Protein AF-A0A4Q7MU33-F1 (afdb_monomer_lite)

Foldseek 3Di:
DDLQLLLLLLLQLQLLLLLQQQQAQPALVVCVVVARQAFDACHPVRGGTQDGDDDPPDDDPVNDDDDDDVVVLVCLLVVLLVVDDALSSSSSSSSSNGHHRNSSSNSNRSVRRSVVTPVRPDPVSLVRHPPNVVSSVVSVVVVVVVVVD

InterPro domains:
  IPR005502 ADP-ribosylation/Crystallin J1 [PF03747] (8-56)
  IPR005502 ADP-ribosylation/Crystallin J1 [PF03747] (62-123)
  IPR036705 ADP-ribosylation/Crystallin J1 superfamily [G3DSA:1.10.4080.10] (2-58)
  IPR036705 ADP-ribosylation/Crystallin J1 superfamily [G3DSA:1.10.4080.10] (59-148)
  IPR036705 ADP-ribosylation/Crystallin J1 superfamily [SSF101478] (4-55)
  IPR036705 ADP-ribosylation/Crystallin J1 superfamily [SSF101478] (66-145)
  IPR050792 ADP-ribosylglycohydrolase-like [PTHR16222] (66-147)

Sequence (149 aa):
MTIEQVKGALFGVAIGDALGVPAEFKPR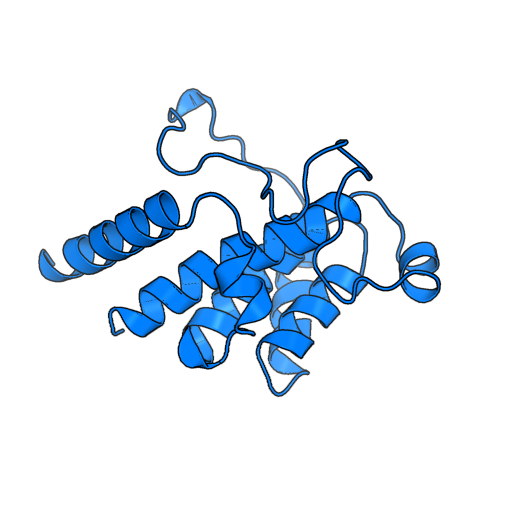SFMELNPVADFEGFKTHNQPPGTFSDDINTCPPEKIISSGYVLHTLFASVWSFMTTDNYKDAVLKAVNLGNDTDTTGAITGGLAGLYYGIGNIPEKWKNEIAGTADIDELSQKLFNMRSKN

Structure (mmCIF, N/CA/C/O backbone):
data_AF-A0A4Q7MU33-F1
#
_entry.id   AF-A0A4Q7MU33-F1
#
loop_
_atom_site.group_PDB
_atom_site.id
_atom_site.type_symbol
_atom_site.label_atom_id
_atom_site.label_alt_id
_atom_site.label_comp_id
_atom_site.label_asym_id
_atom_site.label_entity_id
_atom_site.label_seq_id
_atom_site.pdbx_PDB_ins_code
_atom_site.Cartn_x
_atom_site.Cartn_y
_atom_site.Cartn_z
_atom_site.occupancy
_atom_site.B_iso_or_equiv
_atom_site.auth_seq_id
_atom_site.auth_comp_id
_atom_site.auth_asym_id
_atom_site.auth_atom_id
_atom_site.pdbx_PDB_model_num
ATOM 1 N N . MET A 1 1 ? -17.161 10.186 7.595 1.00 67.50 1 MET A N 1
ATOM 2 C CA . MET A 1 1 ? -15.915 9.447 7.856 1.00 67.50 1 MET A CA 1
ATOM 3 C C . MET A 1 1 ? -16.042 8.679 9.164 1.00 67.50 1 MET A C 1
ATOM 5 O O . MET A 1 1 ? -16.153 9.307 10.214 1.00 67.50 1 MET A O 1
ATOM 9 N N . THR A 1 2 ? -16.136 7.355 9.088 1.00 83.44 2 THR A N 1
ATOM 10 C CA . THR A 1 2 ? -16.165 6.423 10.230 1.00 83.44 2 THR A CA 1
ATOM 11 C C . THR A 1 2 ? -14.743 5.998 10.618 1.00 83.44 2 THR A C 1
ATOM 13 O O . THR A 1 2 ? -13.805 6.242 9.858 1.00 83.44 2 THR A O 1
ATOM 16 N N . ILE A 1 3 ? -14.572 5.343 11.773 1.00 79.06 3 ILE A N 1
ATOM 17 C CA . ILE A 1 3 ? -13.283 4.732 12.151 1.00 79.06 3 ILE A CA 1
ATOM 18 C C . ILE A 1 3 ? -12.824 3.698 11.110 1.00 79.06 3 ILE A C 1
ATOM 20 O O . ILE A 1 3 ? -11.653 3.671 10.758 1.00 79.06 3 ILE A O 1
ATOM 24 N N . GLU A 1 4 ? -13.756 2.948 10.518 1.00 82.31 4 GLU A N 1
ATOM 25 C CA . GLU A 1 4 ? -13.475 1.981 9.447 1.00 82.31 4 GLU A CA 1
ATOM 26 C C . GLU A 1 4 ? -12.931 2.638 8.172 1.00 82.31 4 GLU A C 1
ATOM 28 O O . GLU A 1 4 ? -12.062 2.081 7.507 1.00 82.31 4 GLU A O 1
ATOM 33 N N . GLN A 1 5 ? -13.409 3.841 7.838 1.00 76.50 5 GLN A N 1
ATOM 34 C CA . GLN A 1 5 ? -12.915 4.613 6.692 1.00 76.50 5 GLN A CA 1
ATOM 35 C C . GLN A 1 5 ? -11.512 5.180 6.955 1.00 76.50 5 GLN A C 1
ATOM 37 O O . GLN A 1 5 ? -10.678 5.196 6.054 1.00 76.50 5 GLN A O 1
ATOM 42 N N . VAL A 1 6 ? -11.234 5.602 8.193 1.00 75.88 6 VAL A N 1
ATOM 43 C CA . VAL A 1 6 ? -9.896 6.053 8.614 1.00 75.88 6 VAL A CA 1
ATOM 44 C C . VAL A 1 6 ? -8.900 4.894 8.605 1.00 75.88 6 VAL A C 1
ATOM 46 O O . VAL A 1 6 ? -7.830 5.022 8.014 1.00 75.88 6 VAL A O 1
ATOM 49 N N . LYS A 1 7 ? -9.271 3.754 9.201 1.00 79.50 7 LYS A N 1
ATOM 50 C CA . LYS A 1 7 ? -8.455 2.538 9.176 1.00 79.50 7 LYS A CA 1
ATOM 51 C C . LYS A 1 7 ? -8.207 2.077 7.746 1.00 79.50 7 LYS A C 1
ATOM 53 O O . LYS A 1 7 ? -7.068 1.814 7.387 1.00 79.50 7 LYS A O 1
ATOM 58 N N . GLY A 1 8 ? -9.250 2.049 6.916 1.00 77.62 8 GLY A N 1
ATOM 59 C CA . GLY A 1 8 ? -9.137 1.714 5.501 1.00 77.62 8 GLY A CA 1
ATOM 60 C C . GLY A 1 8 ? -8.106 2.581 4.781 1.00 77.62 8 GLY A C 1
ATOM 61 O O . GLY A 1 8 ? -7.254 2.044 4.085 1.00 77.62 8 GLY A O 1
ATOM 62 N N . ALA A 1 9 ? -8.120 3.898 4.999 1.00 77.81 9 ALA A N 1
ATOM 63 C CA . ALA A 1 9 ? -7.142 4.800 4.397 1.00 77.81 9 ALA A CA 1
ATOM 64 C C . ALA A 1 9 ? -5.703 4.518 4.867 1.00 77.81 9 ALA A C 1
ATOM 66 O O . ALA A 1 9 ? -4.805 4.401 4.039 1.00 77.81 9 ALA A O 1
ATOM 67 N N . LEU A 1 10 ? -5.467 4.373 6.174 1.00 78.62 10 LEU A N 1
ATOM 68 C CA . LEU A 1 10 ? -4.108 4.195 6.708 1.00 78.62 10 LEU A CA 1
ATOM 69 C C . LEU A 1 10 ? -3.522 2.811 6.398 1.00 78.62 10 LEU A C 1
ATOM 71 O O . LEU A 1 10 ? -2.384 2.727 5.940 1.00 78.62 10 LEU A O 1
ATOM 75 N N . PHE A 1 11 ? -4.309 1.741 6.553 1.00 80.12 11 PHE A N 1
ATOM 76 C CA . PHE A 1 11 ? -3.923 0.405 6.076 1.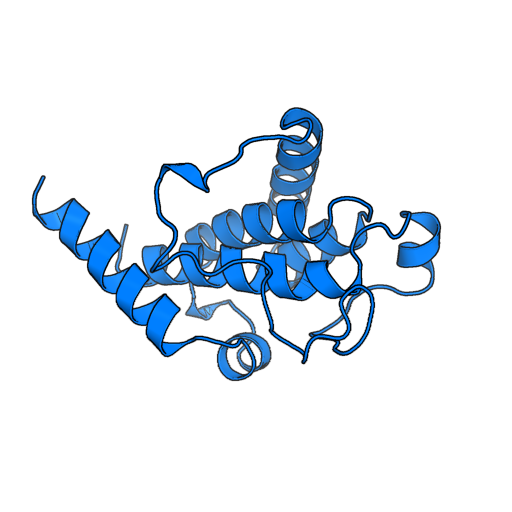00 80.12 11 PHE A CA 1
ATOM 77 C C . PHE A 1 11 ? -3.712 0.407 4.564 1.00 80.12 11 PHE A C 1
ATOM 79 O O . PHE A 1 11 ? -2.790 -0.225 4.062 1.00 80.12 11 PHE A O 1
ATOM 86 N N . GLY A 1 12 ? -4.547 1.156 3.847 1.00 77.56 12 GLY A N 1
ATOM 87 C CA . GLY A 1 12 ? -4.429 1.398 2.424 1.00 77.56 12 GLY A CA 1
ATOM 88 C C . GLY A 1 12 ? -3.041 1.877 2.011 1.00 77.56 12 GLY A C 1
ATOM 89 O O . GLY A 1 12 ? -2.412 1.255 1.157 1.00 77.56 12 GLY A O 1
ATOM 90 N N . VAL A 1 13 ? -2.577 2.955 2.643 1.00 80.19 13 VAL A N 1
ATOM 91 C CA . VAL A 1 13 ? -1.253 3.547 2.406 1.00 80.19 13 VAL A CA 1
ATOM 92 C C . VAL A 1 13 ? -0.141 2.552 2.722 1.00 80.19 13 VAL A C 1
ATOM 94 O O . VAL A 1 13 ? 0.684 2.279 1.856 1.00 80.19 13 VAL A O 1
ATOM 97 N N . ALA A 1 14 ? -0.156 1.955 3.915 1.00 81.25 14 ALA A N 1
ATOM 98 C CA . ALA A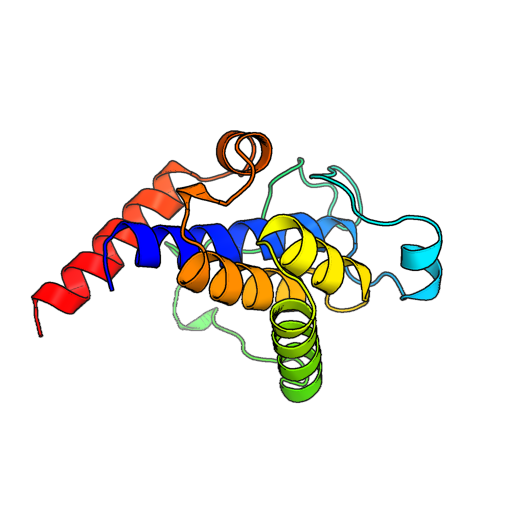 1 14 ? 0.907 1.048 4.351 1.00 81.25 14 ALA A CA 1
ATOM 99 C C . ALA A 1 14 ? 1.030 -0.203 3.461 1.00 81.25 14 ALA A C 1
ATOM 101 O O . ALA A 1 14 ? 2.131 -0.598 3.091 1.00 81.25 14 ALA A O 1
ATOM 102 N N . ILE A 1 15 ? -0.095 -0.815 3.073 1.00 83.94 15 ILE A N 1
ATOM 103 C CA . ILE A 1 15 ? -0.103 -1.999 2.199 1.00 83.94 15 ILE A CA 1
ATOM 104 C C . ILE A 1 15 ? 0.398 -1.650 0.799 1.00 83.94 15 ILE A C 1
ATOM 106 O O . ILE A 1 15 ? 1.154 -2.419 0.207 1.00 83.94 15 ILE A O 1
ATOM 110 N N . GLY A 1 16 ? -0.036 -0.508 0.264 1.00 77.06 16 GLY A N 1
ATOM 111 C CA . GLY A 1 16 ? 0.386 -0.051 -1.050 1.00 77.06 16 GLY A CA 1
ATOM 112 C C . GLY A 1 16 ? 1.891 0.201 -1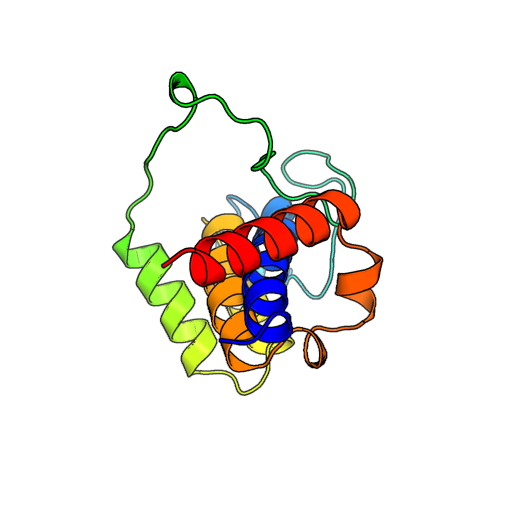.132 1.00 77.06 16 GLY A C 1
ATOM 113 O O . GLY A 1 16 ? 2.524 -0.251 -2.083 1.00 77.06 16 GLY A O 1
ATOM 114 N N . ASP A 1 17 ? 2.453 0.845 -0.110 1.00 82.69 17 ASP A N 1
ATOM 115 C CA . ASP A 1 17 ? 3.897 1.043 0.031 1.00 82.69 17 ASP A CA 1
ATOM 116 C C . ASP A 1 17 ? 4.640 -0.302 0.133 1.00 82.69 17 ASP A C 1
ATOM 118 O O . ASP A 1 17 ? 5.496 -0.608 -0.698 1.00 82.69 17 ASP A O 1
ATOM 122 N N . ALA A 1 18 ? 4.228 -1.172 1.063 1.00 83.12 18 ALA A N 1
ATOM 123 C CA . ALA A 1 18 ? 4.874 -2.465 1.300 1.00 83.12 18 ALA A CA 1
ATOM 124 C C . ALA A 1 18 ? 4.841 -3.413 0.085 1.00 83.12 18 ALA A C 1
ATOM 126 O O . ALA A 1 18 ? 5.773 -4.190 -0.119 1.00 83.12 18 ALA A O 1
ATOM 127 N N . LEU A 1 19 ? 3.783 -3.375 -0.737 1.00 85.56 19 LEU A N 1
ATOM 128 C CA . LEU A 1 19 ? 3.733 -4.111 -2.011 1.00 85.56 19 LEU A CA 1
ATOM 129 C C . LEU A 1 19 ? 4.690 -3.522 -3.058 1.00 85.56 19 LEU A C 1
ATOM 131 O O . LEU A 1 19 ? 5.175 -4.252 -3.923 1.00 85.56 19 LEU A O 1
ATOM 135 N N . GLY A 1 20 ? 4.940 -2.214 -3.001 1.00 80.31 20 GLY A N 1
ATOM 136 C CA . GLY A 1 20 ? 5.809 -1.498 -3.926 1.00 80.31 20 GLY A CA 1
ATOM 137 C C . GLY A 1 20 ? 7.297 -1.590 -3.588 1.00 80.31 20 GLY A C 1
ATOM 138 O O . GLY A 1 20 ? 8.105 -1.645 -4.514 1.00 80.31 20 GLY A O 1
ATOM 139 N N . VAL A 1 21 ? 7.663 -1.693 -2.309 1.00 83.69 21 VAL A N 1
ATOM 140 C CA . VAL A 1 21 ? 9.054 -1.786 -1.817 1.00 83.69 21 VAL A CA 1
ATOM 141 C C . VAL A 1 21 ? 9.909 -2.840 -2.560 1.00 83.69 21 VAL A C 1
ATOM 143 O O . VAL A 1 21 ? 11.016 -2.530 -3.009 1.00 83.69 21 VAL A O 1
ATOM 146 N N . PRO A 1 22 ? 9.446 -4.087 -2.785 1.00 82.12 22 PRO A N 1
ATOM 147 C CA . PRO A 1 22 ? 10.226 -5.104 -3.500 1.00 82.12 22 PRO A CA 1
ATOM 148 C C . PRO A 1 22 ? 10.384 -4.839 -5.007 1.00 82.12 22 PRO A C 1
ATOM 150 O O . PRO A 1 22 ? 11.258 -5.440 -5.642 1.00 82.12 22 PRO A O 1
ATOM 153 N N . ALA A 1 23 ? 9.527 -3.987 -5.578 1.00 82.06 23 ALA A N 1
ATOM 154 C CA . ALA A 1 23 ? 9.465 -3.636 -6.999 1.00 82.06 23 ALA A CA 1
ATOM 155 C C . ALA A 1 23 ? 10.074 -2.255 -7.310 1.00 82.06 23 ALA A C 1
ATOM 157 O O . ALA A 1 23 ? 10.148 -1.861 -8.477 1.00 82.06 23 ALA A O 1
ATOM 158 N N . GLU A 1 24 ? 10.549 -1.546 -6.288 1.00 79.19 24 GLU A N 1
ATOM 159 C CA . GLU A 1 24 ? 11.070 -0.192 -6.425 1.00 79.19 24 GLU A CA 1
ATOM 160 C C . GLU A 1 24 ? 12.269 -0.142 -7.387 1.00 79.19 24 GLU A C 1
ATOM 162 O O . GLU A 1 24 ? 13.099 -1.063 -7.462 1.00 79.19 24 GLU A O 1
ATOM 167 N N . PHE A 1 25 ? 12.326 0.933 -8.176 1.00 83.88 25 PHE A N 1
ATOM 168 C CA . PHE A 1 25 ? 13.315 1.176 -9.233 1.00 83.88 25 PHE A CA 1
ATOM 169 C C . PHE A 1 25 ? 13.309 0.159 -10.387 1.00 83.88 25 PHE A C 1
ATOM 171 O O . PHE A 1 25 ? 14.202 0.191 -11.244 1.00 83.88 25 PHE A O 1
ATOM 178 N N . LYS A 1 26 ? 12.319 -0.741 -10.464 1.00 81.19 26 LYS A N 1
ATOM 179 C CA . LYS A 1 26 ? 12.161 -1.648 -11.609 1.00 81.19 26 LYS A CA 1
ATOM 180 C C . LYS A 1 26 ? 11.364 -0.976 -12.733 1.00 81.19 26 LYS A C 1
ATOM 182 O O . LYS A 1 26 ? 10.304 -0.403 -12.480 1.00 81.19 26 LYS A O 1
ATOM 187 N N . PRO A 1 27 ? 11.829 -1.051 -13.993 1.00 78.56 27 PRO A N 1
ATOM 188 C CA . PRO A 1 27 ? 11.102 -0.476 -15.117 1.00 78.56 27 PRO A CA 1
ATOM 189 C C . PRO A 1 27 ? 9.839 -1.287 -15.430 1.00 78.56 27 PRO A C 1
ATOM 191 O O . PRO A 1 27 ? 9.778 -2.490 -15.179 1.00 78.56 27 PRO A O 1
ATOM 194 N N . ARG A 1 28 ? 8.856 -0.657 -16.081 1.00 79.25 28 ARG A N 1
ATOM 195 C CA . ARG A 1 28 ? 7.604 -1.314 -16.498 1.00 79.25 28 ARG A CA 1
ATOM 196 C C . ARG A 1 28 ? 7.821 -2.613 -17.280 1.00 79.25 28 ARG A C 1
ATOM 198 O O . ARG A 1 28 ? 7.142 -3.593 -17.014 1.00 79.25 28 ARG A O 1
ATOM 205 N N . SER A 1 29 ? 8.792 -2.643 -18.193 1.00 82.50 29 SER A N 1
ATOM 206 C CA . SER A 1 29 ? 9.111 -3.843 -18.981 1.00 82.50 29 SER A CA 1
ATOM 207 C C . SER A 1 29 ? 9.543 -5.035 -18.120 1.00 82.50 29 SER A C 1
ATOM 209 O O . SER A 1 29 ? 9.319 -6.182 -18.493 1.00 82.50 29 SER A O 1
ATOM 211 N N . PHE A 1 30 ? 10.145 -4.781 -16.955 1.00 84.12 30 PHE A N 1
ATOM 212 C CA . PHE A 1 30 ? 10.447 -5.824 -15.981 1.00 84.12 30 PHE A CA 1
ATOM 213 C C . PHE A 1 30 ? 9.175 -6.300 -15.266 1.00 84.12 30 PHE A C 1
ATOM 215 O O . PHE A 1 30 ? 8.997 -7.507 -15.097 1.00 84.12 30 PHE A O 1
ATOM 222 N N . MET A 1 31 ? 8.292 -5.367 -14.891 1.00 86.38 31 MET A N 1
ATOM 223 C CA . MET A 1 31 ? 7.029 -5.660 -14.197 1.00 86.38 31 MET A CA 1
ATOM 224 C C . MET A 1 31 ? 6.042 -6.439 -15.069 1.00 86.38 31 MET A C 1
ATOM 226 O O . MET A 1 31 ? 5.369 -7.333 -14.573 1.00 86.38 31 MET A O 1
ATOM 230 N N . GLU A 1 32 ? 6.001 -6.176 -16.376 1.00 81.19 32 GLU A N 1
ATOM 231 C CA . GLU A 1 32 ? 5.183 -6.943 -17.329 1.00 81.19 32 GLU A CA 1
ATOM 232 C C . GLU A 1 32 ? 5.552 -8.437 -17.357 1.00 81.19 32 GLU A C 1
ATOM 234 O O . GLU A 1 32 ? 4.691 -9.283 -17.589 1.00 81.19 32 GLU A O 1
ATOM 239 N N . LEU A 1 33 ? 6.821 -8.766 -17.091 1.00 87.44 33 LEU A N 1
ATOM 240 C CA . LEU A 1 33 ? 7.318 -10.143 -17.018 1.00 87.44 33 LEU A CA 1
ATOM 241 C C . LEU A 1 33 ? 7.243 -10.734 -15.601 1.00 87.44 33 LEU A C 1
ATOM 243 O O . LEU A 1 33 ? 7.198 -11.953 -15.454 1.00 87.44 33 LEU A O 1
ATOM 247 N N . ASN A 1 34 ? 7.258 -9.885 -14.570 1.00 86.75 34 ASN A N 1
ATOM 248 C CA . ASN A 1 34 ? 7.329 -10.273 -13.160 1.00 86.75 34 ASN A CA 1
ATOM 249 C C . ASN A 1 34 ? 6.336 -9.445 -12.328 1.00 86.75 34 ASN A C 1
ATOM 251 O O . ASN A 1 34 ? 6.762 -8.613 -11.521 1.00 86.75 34 ASN A O 1
ATOM 255 N N . PRO A 1 35 ? 5.023 -9.616 -12.547 1.00 88.69 35 PRO A N 1
ATOM 256 C CA . PRO A 1 35 ? 4.034 -8.790 -11.879 1.00 88.69 35 PRO A CA 1
ATOM 257 C C . PRO A 1 35 ? 3.993 -9.089 -10.379 1.00 88.69 35 PRO A C 1
ATOM 259 O O . PRO A 1 35 ? 4.014 -10.252 -9.970 1.00 88.69 35 PRO A O 1
ATOM 262 N N . VAL A 1 36 ? 3.862 -8.042 -9.561 1.00 88.25 36 VAL A N 1
ATOM 263 C C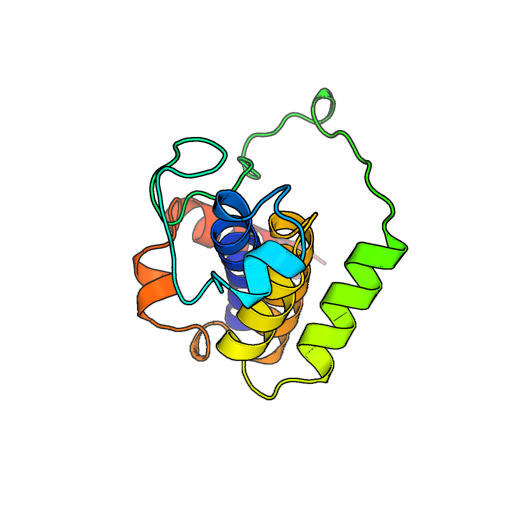A . VAL A 1 36 ? 3.534 -8.194 -8.140 1.00 88.25 36 VAL A CA 1
ATOM 264 C C . VAL A 1 36 ? 2.115 -8.738 -8.048 1.00 88.25 36 VAL A C 1
ATOM 266 O O . VAL A 1 36 ? 1.177 -8.143 -8.586 1.00 88.25 36 VAL A O 1
ATOM 269 N N . ALA A 1 37 ? 1.968 -9.873 -7.372 1.00 89.81 37 ALA A N 1
ATOM 270 C CA . ALA A 1 37 ? 0.680 -10.519 -7.121 1.00 89.81 37 ALA A CA 1
ATOM 271 C C . ALA A 1 37 ? 0.327 -10.579 -5.625 1.00 89.81 37 ALA A C 1
ATOM 273 O O . ALA A 1 37 ? -0.849 -10.721 -5.276 1.00 89.81 37 ALA A O 1
ATOM 274 N N . ASP A 1 38 ? 1.337 -10.492 -4.756 1.00 90.50 38 ASP A N 1
ATOM 275 C CA . ASP A 1 38 ? 1.228 -10.613 -3.304 1.00 90.50 38 ASP A CA 1
ATOM 276 C C . ASP A 1 38 ? 2.433 -9.952 -2.612 1.00 90.50 38 ASP A C 1
ATOM 278 O O . ASP A 1 38 ? 3.323 -9.440 -3.293 1.00 90.50 38 ASP A O 1
ATOM 282 N N . PHE A 1 39 ? 2.486 -9.979 -1.277 1.00 87.62 39 PHE A N 1
ATOM 283 C CA . PHE A 1 39 ? 3.679 -9.548 -0.551 1.00 87.62 39 PHE A CA 1
ATOM 284 C C . PHE A 1 39 ? 4.884 -10.428 -0.880 1.00 87.62 39 PHE A C 1
ATOM 286 O O . PHE A 1 39 ? 4.845 -11.657 -0.797 1.00 87.62 39 PHE A O 1
ATOM 293 N N . GLU A 1 40 ? 5.992 -9.770 -1.196 1.00 85.38 40 GLU A N 1
ATOM 294 C CA . GLU A 1 40 ? 7.258 -10.406 -1.522 1.00 85.38 40 GLU A CA 1
ATOM 295 C C . GLU A 1 40 ? 8.354 -9.816 -0.638 1.00 85.38 40 GLU A C 1
ATOM 297 O O . GLU A 1 40 ? 8.372 -8.622 -0.363 1.00 85.38 40 GLU A O 1
ATOM 302 N N . GLY A 1 41 ? 9.271 -10.659 -0.174 1.00 84.44 41 GLY A N 1
ATOM 303 C CA . GLY A 1 41 ? 10.387 -10.241 0.669 1.00 84.44 41 GLY A CA 1
ATOM 304 C C . GLY A 1 41 ? 11.726 -10.367 -0.042 1.00 84.44 41 GLY A C 1
ATOM 305 O O . GLY A 1 41 ? 11.857 -11.043 -1.063 1.00 84.44 41 GLY A O 1
ATOM 306 N N . PHE A 1 42 ? 12.737 -9.756 0.561 1.00 82.88 42 PHE A N 1
ATOM 307 C CA . PHE A 1 42 ? 14.157 -9.927 0.277 1.00 82.88 42 PHE A CA 1
ATOM 308 C C . PHE A 1 42 ? 14.587 -9.544 -1.155 1.00 82.88 42 PHE A C 1
ATOM 310 O O . PHE A 1 42 ? 15.488 -10.156 -1.726 1.00 82.88 42 PHE A O 1
ATOM 317 N N . LYS A 1 43 ? 13.946 -8.516 -1.739 1.00 81.31 43 LYS A N 1
ATOM 318 C CA . LYS A 1 43 ? 14.296 -7.935 -3.053 1.00 81.31 43 LYS A CA 1
ATOM 319 C C . LYS A 1 43 ? 15.100 -6.635 -2.910 1.00 81.31 43 LYS A C 1
ATOM 321 O O . LYS A 1 43 ? 16.193 -6.674 -2.357 1.00 81.31 43 LYS A O 1
ATOM 326 N N . THR A 1 44 ? 14.589 -5.500 -3.397 1.00 74.75 44 THR A N 1
ATOM 327 C CA . THR A 1 44 ? 15.321 -4.225 -3.538 1.00 74.75 44 THR A CA 1
ATOM 328 C C . THR A 1 44 ? 16.079 -3.795 -2.277 1.00 74.75 44 THR A C 1
ATOM 330 O O . THR A 1 44 ? 17.251 -3.445 -2.381 1.00 74.75 44 THR A O 1
ATOM 333 N N . HIS A 1 45 ? 15.468 -3.924 -1.094 1.00 76.69 45 HIS A N 1
ATOM 334 C CA . HIS A 1 45 ? 16.067 -3.504 0.187 1.00 76.69 45 HIS A CA 1
ATOM 335 C C . HIS A 1 45 ? 16.377 -4.652 1.152 1.00 76.69 45 HIS A C 1
ATOM 337 O O . HIS A 1 45 ? 16.671 -4.419 2.322 1.00 76.69 45 HIS A O 1
ATOM 343 N N . ASN A 1 46 ? 16.294 -5.902 0.684 1.00 80.81 46 ASN A N 1
ATOM 344 C CA . ASN A 1 46 ? 16.479 -7.106 1.500 1.00 80.81 46 ASN A CA 1
ATOM 345 C C . ASN A 1 46 ? 15.610 -7.161 2.788 1.00 80.81 46 ASN A C 1
ATOM 347 O O . ASN A 1 46 ? 16.039 -7.699 3.808 1.00 80.81 46 ASN A O 1
ATOM 351 N N . GLN A 1 47 ? 14.397 -6.600 2.744 1.00 81.56 47 GLN A N 1
ATOM 352 C CA . GLN A 1 47 ? 13.460 -6.563 3.876 1.00 81.56 47 GLN A CA 1
ATOM 353 C C . GLN A 1 47 ? 12.482 -7.750 3.868 1.00 81.56 47 GLN A C 1
ATOM 355 O O . GLN A 1 47 ? 12.194 -8.279 2.792 1.00 81.56 47 GLN A O 1
ATOM 360 N N . PRO A 1 48 ? 11.943 -8.179 5.023 1.00 81.50 48 PRO A N 1
ATOM 361 C CA . PRO A 1 48 ? 10.873 -9.175 5.074 1.00 81.50 48 PRO A CA 1
ATOM 362 C C . PRO A 1 48 ? 9.615 -8.760 4.274 1.00 81.50 48 PRO A C 1
ATOM 364 O O . PRO A 1 48 ? 9.398 -7.571 4.039 1.00 81.50 48 PRO A O 1
ATOM 367 N N . PRO A 1 49 ? 8.758 -9.715 3.861 1.00 85.25 49 PRO A N 1
ATOM 368 C CA . PRO A 1 49 ? 7.462 -9.396 3.257 1.00 85.25 49 PRO A CA 1
ATOM 369 C C . PRO A 1 49 ? 6.597 -8.541 4.198 1.00 85.25 49 PRO A C 1
ATOM 371 O O . PRO A 1 49 ? 6.569 -8.794 5.401 1.00 85.25 49 PRO A O 1
ATOM 374 N N . GLY A 1 50 ? 5.876 -7.558 3.650 1.00 79.00 50 GLY A N 1
ATOM 375 C CA . GLY A 1 50 ? 4.970 -6.699 4.426 1.00 79.00 50 GLY A CA 1
ATOM 376 C C . GLY A 1 50 ? 5.650 -5.540 5.169 1.00 79.00 50 GLY A C 1
ATOM 377 O O . GLY A 1 50 ? 4.987 -4.848 5.941 1.00 79.00 50 GLY A O 1
ATOM 378 N N . THR A 1 51 ? 6.950 -5.310 4.955 1.00 81.00 51 THR A N 1
ATOM 379 C CA . THR A 1 51 ? 7.656 -4.115 5.442 1.00 81.00 51 THR A CA 1
ATOM 380 C C . THR A 1 51 ? 7.403 -2.932 4.504 1.00 81.00 51 THR A C 1
ATOM 382 O O . THR A 1 51 ? 7.737 -3.009 3.324 1.00 81.00 51 THR A O 1
ATOM 385 N N . PHE A 1 52 ? 6.829 -1.850 5.033 1.00 76.06 52 PHE A N 1
ATOM 386 C CA . PHE A 1 52 ? 6.743 -0.546 4.366 1.00 76.06 52 PHE A CA 1
ATOM 387 C C . PHE A 1 52 ? 7.957 0.325 4.735 1.00 76.06 52 PHE A C 1
ATOM 389 O O . PHE A 1 52 ? 8.664 0.035 5.702 1.00 76.06 52 PHE A O 1
ATOM 396 N N . SER A 1 53 ? 8.228 1.342 3.927 1.00 64.31 53 SER A N 1
ATOM 397 C CA . SER A 1 53 ? 9.486 2.088 3.851 1.00 64.31 53 SER A CA 1
ATOM 398 C C . SER A 1 53 ? 9.854 2.888 5.112 1.00 64.31 53 SER A C 1
ATOM 400 O O . SER A 1 53 ? 11.028 2.894 5.482 1.00 64.31 53 SER A O 1
ATOM 402 N N . ASP A 1 54 ? 8.883 3.504 5.804 1.00 68.50 54 ASP A N 1
ATOM 403 C CA . ASP A 1 54 ? 9.147 4.516 6.843 1.00 68.50 54 ASP A CA 1
ATOM 404 C C . ASP A 1 54 ? 8.274 4.414 8.114 1.00 68.50 54 ASP A C 1
ATOM 406 O O . ASP A 1 54 ? 7.060 4.228 8.056 1.00 68.50 54 ASP A O 1
ATOM 410 N N . ASP A 1 55 ? 8.873 4.676 9.286 1.00 62.56 55 ASP A N 1
ATOM 411 C CA . ASP A 1 55 ? 8.175 4.780 10.580 1.00 62.56 55 ASP A CA 1
ATOM 412 C C . ASP A 1 55 ? 7.460 6.137 10.753 1.00 62.56 55 ASP A C 1
ATOM 414 O O . ASP A 1 55 ? 8.038 7.152 11.156 1.00 62.56 55 ASP A O 1
ATOM 418 N N . ILE A 1 56 ? 6.149 6.149 10.510 1.00 59.84 56 ILE A N 1
ATOM 419 C CA . ILE A 1 56 ? 5.314 7.367 10.531 1.00 59.84 56 ILE A CA 1
ATOM 420 C C . ILE A 1 56 ? 5.085 7.892 11.967 1.00 59.84 56 ILE A C 1
ATOM 422 O O . ILE A 1 56 ? 4.835 9.079 12.179 1.00 59.84 56 ILE A O 1
ATOM 426 N N . ASN A 1 57 ? 5.180 7.025 12.981 1.00 51.62 57 ASN A N 1
ATOM 427 C CA . ASN A 1 57 ? 4.811 7.352 14.364 1.00 51.62 57 ASN A CA 1
ATOM 428 C C . ASN A 1 57 ? 5.849 8.174 15.144 1.00 51.62 57 ASN A C 1
ATOM 430 O O . ASN A 1 57 ? 5.493 8.809 16.139 1.00 51.62 57 ASN A O 1
ATOM 434 N N . THR A 1 58 ? 7.120 8.153 14.742 1.00 58.38 58 THR A N 1
ATOM 435 C CA . THR A 1 58 ? 8.231 8.691 15.554 1.00 58.38 58 THR A CA 1
ATOM 436 C C . THR A 1 58 ? 9.190 9.588 14.768 1.00 58.38 58 THR A C 1
ATOM 438 O O . THR A 1 58 ? 10.249 9.956 15.279 1.00 58.38 58 THR A O 1
ATOM 441 N N . CYS A 1 59 ? 8.822 9.989 13.546 1.00 52.56 59 CYS A N 1
ATOM 442 C CA . CYS A 1 59 ? 9.686 10.794 12.690 1.00 52.56 59 CYS A CA 1
ATOM 443 C C . CYS A 1 59 ? 9.742 12.270 13.155 1.00 52.56 59 CYS A C 1
ATOM 445 O O . CYS A 1 59 ? 8.707 12.944 13.184 1.00 52.56 59 CYS A O 1
ATOM 447 N N . PRO A 1 60 ? 10.921 12.800 13.542 1.00 59.16 60 PRO A N 1
ATOM 448 C CA . PRO A 1 60 ? 11.061 14.195 13.943 1.00 59.16 60 PRO A CA 1
ATOM 449 C C . PRO A 1 60 ? 10.973 15.139 12.722 1.00 59.16 60 PRO A C 1
ATOM 451 O O . PRO A 1 60 ? 11.397 14.755 11.627 1.00 59.16 60 PRO A O 1
ATOM 454 N N . PRO A 1 61 ? 10.461 16.379 12.874 1.00 60.69 61 PRO A N 1
ATOM 455 C CA . PRO A 1 61 ? 10.162 17.267 11.744 1.00 60.69 61 PRO A CA 1
ATOM 456 C C . PRO A 1 61 ? 11.350 17.560 10.823 1.00 60.69 61 PRO A C 1
ATOM 458 O O . PRO A 1 61 ? 11.162 17.740 9.623 1.00 60.69 61 PRO A O 1
ATOM 461 N N . GLU A 1 62 ? 12.575 17.583 11.351 1.00 66.56 62 GLU A N 1
ATOM 462 C CA . GLU A 1 62 ? 13.786 17.894 10.578 1.00 66.56 62 GLU A CA 1
ATOM 463 C C . GLU A 1 62 ? 14.195 16.759 9.626 1.00 66.56 62 GLU A C 1
ATOM 465 O O . GLU A 1 62 ? 15.036 16.962 8.750 1.00 66.56 62 GLU A O 1
ATOM 470 N N . LYS A 1 63 ? 13.607 15.566 9.791 1.00 54.19 63 LYS A N 1
ATOM 471 C CA . LYS A 1 63 ? 13.790 14.409 8.906 1.00 54.19 63 LYS A CA 1
ATOM 472 C C . LYS A 1 63 ? 12.708 14.288 7.832 1.00 54.19 63 LYS A C 1
ATOM 474 O O . LYS A 1 63 ? 12.829 13.431 6.963 1.00 54.19 63 LYS A O 1
ATOM 479 N N . ILE A 1 64 ? 11.683 15.144 7.852 1.00 53.72 64 ILE A N 1
ATOM 480 C CA . ILE A 1 64 ? 10.651 15.177 6.812 1.00 53.72 64 ILE A CA 1
ATOM 481 C C . ILE A 1 64 ? 11.237 15.851 5.562 1.00 53.72 64 ILE A C 1
ATOM 483 O O . ILE A 1 64 ? 11.386 17.072 5.504 1.00 53.72 64 ILE A O 1
ATOM 487 N N . ILE A 1 65 ? 11.576 15.054 4.548 1.00 49.38 65 ILE A N 1
ATOM 488 C CA . ILE A 1 65 ? 12.078 15.513 3.245 1.00 49.38 65 ILE A CA 1
ATOM 489 C C . ILE A 1 65 ? 10.991 15.247 2.190 1.00 49.38 65 ILE A C 1
ATOM 491 O O . ILE A 1 65 ? 10.461 14.147 2.117 1.00 49.38 65 ILE A O 1
ATOM 495 N N . SER A 1 66 ? 10.653 16.245 1.364 1.00 48.59 66 SER A N 1
ATOM 496 C CA . SER A 1 66 ? 9.630 16.143 0.304 1.00 48.59 66 SER A CA 1
ATOM 497 C C . SER A 1 66 ? 10.273 16.246 -1.085 1.00 48.59 66 SER A C 1
ATOM 499 O O . SER A 1 66 ? 10.864 17.279 -1.402 1.00 48.59 66 SER A O 1
ATOM 501 N N . SER A 1 67 ? 10.142 15.220 -1.938 1.00 54.12 67 SER A N 1
ATOM 502 C CA . SER A 1 67 ? 10.618 15.227 -3.338 1.00 54.12 67 SER A CA 1
ATOM 503 C C . SER A 1 67 ? 9.852 14.222 -4.236 1.00 54.12 67 SER A C 1
ATOM 505 O O . SER A 1 67 ? 8.986 13.520 -3.733 1.00 54.12 67 SER A O 1
ATOM 507 N N . GLY A 1 68 ? 10.164 14.165 -5.545 1.00 56.56 68 GLY A N 1
ATOM 508 C CA . GLY A 1 68 ? 9.572 13.250 -6.548 1.00 56.56 68 GLY A CA 1
ATOM 509 C C . GLY A 1 68 ? 8.387 13.864 -7.313 1.00 56.56 68 GLY A C 1
ATOM 510 O O . GLY A 1 68 ? 7.458 14.370 -6.701 1.00 56.56 68 GLY A O 1
ATOM 511 N N . TYR A 1 69 ? 8.424 13.914 -8.655 1.00 65.06 69 TYR A N 1
ATOM 512 C CA . TYR A 1 69 ? 7.484 14.701 -9.482 1.00 65.06 69 TYR A CA 1
ATOM 513 C C . TYR A 1 69 ? 6.009 14.293 -9.287 1.00 65.06 69 TYR A C 1
ATOM 515 O O . TYR A 1 69 ? 5.491 13.410 -9.971 1.00 65.06 69 TYR A O 1
ATOM 523 N N . VAL A 1 70 ? 5.323 15.008 -8.388 1.00 77.38 70 VAL A N 1
ATOM 524 C CA . VAL A 1 70 ? 4.001 14.668 -7.832 1.00 77.38 70 VAL A CA 1
ATOM 525 C C . VAL A 1 70 ? 2.923 14.373 -8.874 1.00 77.38 70 VAL A C 1
ATOM 527 O O . VAL A 1 70 ? 2.016 13.585 -8.621 1.00 77.38 70 VAL A O 1
ATOM 530 N N . LEU A 1 71 ? 3.011 14.974 -10.064 1.00 70.88 71 LEU A N 1
ATOM 531 C CA . LEU A 1 71 ? 2.008 14.785 -11.107 1.00 70.88 71 LEU A CA 1
ATOM 532 C C . LEU A 1 71 ? 1.992 13.352 -11.641 1.00 70.88 71 LEU A C 1
ATOM 534 O O . LEU A 1 71 ? 0.909 12.807 -11.829 1.00 70.88 71 LEU A O 1
ATOM 538 N N . HIS A 1 72 ? 3.150 12.721 -11.857 1.00 75.88 72 HIS A N 1
ATOM 539 C CA . HIS A 1 72 ? 3.185 11.344 -12.363 1.00 75.88 72 HIS A CA 1
ATOM 540 C C . HIS A 1 72 ? 2.582 10.376 -11.351 1.00 75.88 72 HIS A C 1
ATOM 542 O O . HIS A 1 72 ? 1.721 9.573 -11.707 1.00 75.88 72 HIS A O 1
ATOM 548 N N . THR A 1 73 ? 2.978 10.512 -10.088 1.00 84.25 73 THR A N 1
ATOM 549 C CA . THR A 1 73 ? 2.497 9.673 -8.995 1.00 84.25 73 THR A CA 1
ATOM 550 C C . THR A 1 73 ? 0.998 9.874 -8.770 1.00 84.25 73 THR A C 1
ATOM 552 O O . THR A 1 73 ? 0.251 8.899 -8.668 1.00 84.25 73 THR A O 1
ATOM 555 N N . LEU A 1 74 ? 0.519 11.123 -8.787 1.00 80.81 74 LEU A N 1
ATOM 556 C CA . LEU A 1 74 ? -0.903 11.436 -8.656 1.00 80.81 74 LEU A CA 1
ATOM 557 C C . LEU A 1 74 ? -1.726 10.845 -9.807 1.00 80.81 74 LEU A C 1
ATOM 559 O O . LEU A 1 74 ? -2.720 10.165 -9.553 1.00 80.81 74 LEU A O 1
ATOM 563 N N . PHE A 1 75 ? -1.316 11.069 -11.062 1.00 77.50 75 PHE A N 1
ATOM 564 C CA . PHE A 1 75 ? -2.035 10.542 -12.225 1.00 77.50 75 PHE A CA 1
ATOM 565 C C . PHE A 1 75 ? -2.053 9.015 -12.232 1.00 77.50 75 PHE A C 1
ATOM 567 O O . PHE A 1 75 ? -3.118 8.434 -12.429 1.00 77.50 75 PHE A O 1
ATOM 574 N N . ALA A 1 76 ? -0.912 8.369 -11.981 1.00 81.62 76 ALA A N 1
ATOM 575 C CA . ALA A 1 76 ? -0.813 6.915 -11.899 1.00 81.62 76 ALA A CA 1
ATOM 576 C C . ALA A 1 76 ? -1.740 6.342 -10.818 1.00 81.62 76 ALA A C 1
ATOM 578 O O . ALA A 1 76 ? -2.450 5.364 -11.069 1.00 81.62 76 ALA A O 1
ATOM 579 N N . SER A 1 77 ? -1.784 6.986 -9.649 1.00 89.75 77 SER A N 1
ATOM 580 C CA . SER A 1 77 ? -2.566 6.499 -8.513 1.00 89.75 77 SER A CA 1
ATOM 581 C C . SER A 1 77 ? -4.069 6.659 -8.729 1.00 89.75 77 SER A C 1
ATOM 583 O O . SER A 1 77 ? -4.839 5.706 -8.601 1.00 89.75 77 SER A O 1
ATOM 585 N N . VAL A 1 78 ? -4.498 7.857 -9.138 1.00 87.81 78 VAL A N 1
ATOM 586 C CA . VAL A 1 78 ? -5.913 8.147 -9.413 1.00 87.81 78 VAL A CA 1
ATOM 587 C C . VAL A 1 78 ? -6.416 7.318 -10.591 1.00 87.81 78 VAL A C 1
ATOM 589 O O . VAL A 1 78 ? -7.510 6.764 -10.518 1.00 87.81 78 VAL A O 1
ATOM 592 N N . TRP A 1 79 ? -5.625 7.180 -11.659 1.00 91.44 79 TRP A N 1
ATOM 593 C CA . TRP A 1 79 ? -6.002 6.355 -12.805 1.00 91.44 79 TRP A CA 1
ATOM 594 C C . TRP A 1 79 ? -6.155 4.882 -12.417 1.00 91.44 79 TRP A C 1
ATOM 596 O O . TRP A 1 79 ? -7.143 4.260 -12.803 1.00 91.44 79 TRP A O 1
ATOM 606 N N . SER A 1 80 ? -5.229 4.326 -11.629 1.00 91.81 80 SER A N 1
ATOM 607 C CA . SER A 1 80 ? -5.304 2.926 -11.184 1.00 91.81 80 SER A CA 1
ATOM 608 C C . SER A 1 80 ? -6.556 2.675 -10.345 1.00 91.81 80 SER A C 1
ATOM 610 O O . SER A 1 80 ? -7.293 1.725 -10.615 1.00 91.81 80 SER A O 1
ATOM 612 N N . PHE A 1 81 ? -6.858 3.581 -9.411 1.00 95.12 81 PHE A N 1
ATOM 613 C CA . PHE A 1 81 ? -8.080 3.540 -8.609 1.00 95.12 81 PHE A CA 1
ATOM 614 C C . PHE A 1 81 ? -9.353 3.652 -9.460 1.00 95.12 81 PHE A C 1
ATOM 616 O O . PHE A 1 81 ? -10.254 2.835 -9.326 1.00 95.12 81 PHE A O 1
ATOM 623 N N . MET A 1 82 ? -9.428 4.629 -10.366 1.00 92.31 82 MET A N 1
ATOM 624 C CA . MET A 1 82 ? -10.637 4.888 -11.159 1.00 92.31 82 MET A CA 1
ATOM 625 C C . MET A 1 82 ? -10.923 3.846 -12.246 1.00 92.31 82 MET A C 1
ATOM 627 O O . MET A 1 82 ? -12.012 3.843 -12.815 1.00 92.31 82 MET A O 1
ATOM 631 N N . THR A 1 83 ? -9.945 3.011 -12.595 1.00 91.62 83 THR A N 1
ATOM 632 C CA . THR A 1 83 ? -10.052 2.031 -13.690 1.00 91.62 83 THR A CA 1
ATOM 633 C C . THR A 1 83 ? -10.049 0.584 -13.192 1.00 91.62 83 THR A C 1
ATOM 635 O O . THR A 1 83 ? -9.655 -0.324 -13.932 1.00 91.62 83 THR A O 1
ATOM 638 N N . THR A 1 84 ? -10.431 0.382 -11.930 1.00 96.12 84 THR A N 1
ATOM 639 C CA . THR A 1 84 ? -10.583 -0.914 -11.258 1.00 96.12 84 THR A CA 1
ATOM 640 C C . THR A 1 84 ? -11.791 -0.877 -10.322 1.00 96.12 84 THR A C 1
ATOM 642 O O . THR A 1 84 ? -12.198 0.193 -9.876 1.00 96.12 84 THR A O 1
ATOM 645 N N . ASP A 1 85 ? -12.349 -2.048 -10.008 1.00 95.81 85 ASP A N 1
ATOM 646 C CA . ASP A 1 85 ? -13.634 -2.156 -9.294 1.00 95.81 85 ASP A CA 1
ATOM 647 C C . ASP A 1 85 ? -13.503 -2.710 -7.864 1.00 95.81 85 ASP A C 1
ATOM 649 O O . ASP A 1 85 ? -14.499 -2.962 -7.186 1.00 95.81 85 ASP A O 1
ATOM 653 N N . ASN A 1 86 ? -12.275 -2.946 -7.393 1.00 97.00 86 ASN A N 1
ATOM 654 C CA . ASN A 1 86 ? -12.012 -3.406 -6.033 1.00 97.00 86 ASN A CA 1
ATOM 655 C C . ASN A 1 86 ? -10.630 -2.962 -5.534 1.00 97.00 86 ASN A C 1
ATOM 657 O O . ASN A 1 86 ? -9.747 -2.609 -6.316 1.00 97.00 86 ASN A O 1
ATOM 661 N N . TYR A 1 87 ? -10.446 -3.008 -4.210 1.00 97.06 87 TYR A N 1
ATOM 662 C CA . TYR A 1 87 ? -9.211 -2.587 -3.546 1.00 97.06 87 TYR A CA 1
ATOM 663 C C . TYR A 1 87 ? -7.975 -3.328 -4.072 1.00 97.06 87 TYR A C 1
ATOM 665 O O . TYR A 1 87 ? -6.963 -2.700 -4.378 1.00 97.06 87 TYR A O 1
ATOM 673 N N . LYS A 1 88 ? -8.057 -4.661 -4.182 1.00 97.44 88 LYS A N 1
ATOM 674 C CA . LYS A 1 88 ? -6.916 -5.501 -4.562 1.00 97.44 88 LYS A CA 1
ATOM 675 C C . LYS A 1 88 ? -6.407 -5.121 -5.949 1.00 97.44 88 LYS A C 1
ATOM 677 O O . LYS A 1 88 ? -5.219 -4.858 -6.112 1.00 97.44 88 LYS A O 1
ATOM 682 N N . ASP A 1 89 ? -7.309 -5.047 -6.920 1.00 97.62 89 ASP A N 1
ATOM 683 C CA . ASP A 1 89 ? -6.952 -4.742 -8.300 1.00 97.62 89 ASP A CA 1
ATOM 684 C C . ASP A 1 89 ? -6.432 -3.310 -8.438 1.00 97.62 89 ASP A C 1
ATOM 686 O O . ASP A 1 89 ? -5.463 -3.098 -9.162 1.00 97.62 89 ASP A O 1
ATOM 690 N N . ALA A 1 90 ? -7.005 -2.340 -7.713 1.00 97.00 90 ALA A N 1
ATOM 691 C CA . ALA A 1 90 ? -6.524 -0.957 -7.712 1.00 97.00 90 ALA A CA 1
ATOM 692 C C . ALA A 1 90 ? -5.050 -0.869 -7.297 1.00 97.00 90 ALA A C 1
ATOM 694 O O . ALA A 1 90 ? -4.230 -0.285 -8.011 1.00 97.00 90 ALA A O 1
ATOM 695 N N . VAL A 1 91 ? -4.709 -1.482 -6.160 1.00 96.75 91 VAL A N 1
ATOM 696 C CA . VAL A 1 91 ? -3.357 -1.434 -5.591 1.00 96.75 91 VAL A CA 1
ATOM 697 C C . VAL A 1 91 ? -2.369 -2.217 -6.451 1.00 96.75 91 VAL A C 1
ATOM 699 O O . VAL A 1 91 ? -1.316 -1.684 -6.798 1.00 96.75 91 VAL A O 1
ATOM 702 N N . LEU A 1 92 ? -2.719 -3.438 -6.876 1.00 96.38 92 LEU A N 1
ATOM 703 C CA . LEU A 1 92 ? -1.850 -4.222 -7.760 1.00 96.38 92 LEU A CA 1
ATOM 704 C C . LEU A 1 92 ? -1.625 -3.515 -9.095 1.00 96.38 92 LEU A C 1
ATOM 706 O O . LEU A 1 92 ? -0.515 -3.551 -9.622 1.00 96.38 92 LEU A O 1
ATOM 710 N N . LYS A 1 93 ? -2.645 -2.856 -9.651 1.00 94.31 93 LYS A N 1
ATOM 711 C CA . LYS A 1 93 ? -2.507 -2.109 -10.902 1.00 94.31 93 LYS A CA 1
ATOM 712 C C . LYS A 1 93 ? -1.531 -0.950 -10.759 1.00 94.31 93 LYS A C 1
ATOM 714 O O . LYS A 1 93 ? -0.708 -0.793 -11.651 1.00 94.31 93 LYS A O 1
ATOM 719 N N . ALA A 1 94 ? -1.587 -0.199 -9.656 1.00 92.19 94 ALA A N 1
ATOM 720 C CA . ALA A 1 94 ? -0.660 0.901 -9.388 1.00 92.19 94 ALA A CA 1
ATOM 721 C C . ALA A 1 94 ? 0.788 0.413 -9.243 1.00 92.19 94 ALA A C 1
ATOM 723 O O . ALA A 1 94 ? 1.664 0.885 -9.966 1.00 92.19 94 ALA A O 1
ATOM 724 N N . VAL A 1 95 ? 1.019 -0.594 -8.395 1.00 92.00 95 VAL A N 1
ATOM 725 C CA . VAL A 1 95 ? 2.354 -1.173 -8.157 1.00 92.00 95 VAL A CA 1
ATOM 726 C C . VAL A 1 95 ? 2.956 -1.735 -9.451 1.00 92.00 95 VAL A C 1
ATOM 728 O O . VAL A 1 95 ? 4.130 -1.525 -9.749 1.00 92.00 95 VAL A O 1
ATOM 731 N N . ASN A 1 96 ? 2.150 -2.389 -10.290 1.00 92.38 96 ASN A N 1
ATOM 732 C CA . ASN A 1 96 ? 2.628 -2.961 -11.550 1.00 92.38 96 ASN A CA 1
ATOM 733 C C . ASN A 1 96 ? 2.916 -1.922 -12.656 1.00 92.38 96 ASN A C 1
ATOM 735 O O . ASN A 1 96 ? 3.405 -2.297 -13.724 1.00 92.38 96 ASN A O 1
ATOM 739 N N . LEU A 1 97 ? 2.685 -0.618 -12.435 1.00 85.94 97 LEU A N 1
ATOM 740 C CA . LEU A 1 97 ? 3.130 0.433 -13.367 1.00 85.94 97 LEU A CA 1
ATOM 741 C C . LEU A 1 97 ? 4.656 0.632 -13.357 1.00 85.94 97 LEU A C 1
ATOM 743 O O . LEU A 1 97 ? 5.187 1.170 -14.340 1.00 85.94 97 LEU A O 1
ATOM 747 N N . GLY A 1 98 ? 5.342 0.175 -12.302 1.00 80.69 98 GLY A N 1
ATOM 748 C CA . GLY A 1 98 ? 6.795 0.249 -12.144 1.00 80.69 98 GLY A CA 1
ATOM 749 C C . GLY A 1 98 ? 7.324 1.631 -11.735 1.00 80.69 98 GLY A C 1
ATOM 750 O O . GLY A 1 98 ? 6.588 2.613 -11.642 1.00 80.69 98 GLY A O 1
ATOM 751 N N . ASN A 1 99 ? 8.647 1.714 -11.594 1.00 83.12 99 ASN A N 1
ATOM 752 C CA . ASN A 1 99 ? 9.422 2.871 -11.134 1.00 83.12 99 ASN A CA 1
ATOM 753 C C . ASN A 1 99 ? 9.184 3.219 -9.653 1.00 83.12 99 ASN A C 1
ATOM 755 O O . ASN A 1 99 ? 9.821 2.622 -8.794 1.00 83.12 99 ASN A O 1
ATOM 759 N N . ASP A 1 100 ? 8.299 4.176 -9.381 1.00 84.56 100 ASP A N 1
ATOM 760 C CA . ASP A 1 100 ? 7.977 4.724 -8.054 1.00 84.56 100 ASP A CA 1
ATOM 761 C C . ASP A 1 100 ? 6.773 3.962 -7.469 1.00 84.56 100 ASP A C 1
ATOM 763 O O . ASP A 1 100 ? 5.644 4.462 -7.379 1.00 84.56 100 ASP A O 1
ATOM 767 N N . THR A 1 101 ? 6.975 2.658 -7.273 1.00 83.75 101 THR A N 1
ATOM 768 C CA . THR A 1 101 ? 5.914 1.669 -7.029 1.00 83.75 101 THR A CA 1
ATOM 769 C C . THR A 1 101 ? 5.368 1.707 -5.614 1.00 83.75 101 THR A C 1
ATOM 771 O O . THR A 1 101 ? 4.178 1.468 -5.420 1.00 83.75 101 THR A O 1
ATOM 774 N N . ASP A 1 102 ? 6.219 2.006 -4.645 1.00 83.38 102 ASP A N 1
ATOM 775 C CA . ASP A 1 102 ? 5.876 2.226 -3.243 1.00 83.38 102 ASP A CA 1
ATOM 776 C C . ASP A 1 102 ? 4.990 3.468 -3.101 1.00 83.38 102 ASP A C 1
ATOM 778 O O . ASP A 1 102 ? 3.848 3.351 -2.652 1.00 83.38 102 ASP A O 1
ATOM 782 N N . THR A 1 103 ? 5.411 4.622 -3.625 1.00 86.62 103 THR A N 1
ATOM 783 C CA . THR A 1 103 ? 4.637 5.866 -3.511 1.00 86.62 103 THR A CA 1
ATOM 784 C C . THR A 1 103 ? 3.293 5.770 -4.239 1.00 86.62 103 THR A C 1
ATOM 786 O O . THR A 1 103 ? 2.245 6.147 -3.700 1.00 86.62 103 THR A O 1
ATOM 789 N N . THR A 1 104 ? 3.283 5.249 -5.474 1.00 89.38 104 THR A N 1
ATOM 790 C CA . THR A 1 104 ? 2.031 5.075 -6.238 1.00 89.38 104 THR A CA 1
ATOM 791 C C . THR A 1 104 ? 1.113 4.028 -5.615 1.00 89.38 104 THR A C 1
ATOM 793 O O . THR A 1 104 ? -0.107 4.228 -5.567 1.00 89.38 104 THR A O 1
ATOM 796 N N . GLY A 1 105 ? 1.675 2.935 -5.097 1.00 91.56 105 GLY A N 1
ATOM 797 C CA . GLY A 1 105 ? 0.949 1.928 -4.339 1.00 91.56 105 GLY A CA 1
ATOM 798 C C . GLY A 1 105 ? 0.287 2.540 -3.110 1.00 91.56 105 GLY A C 1
ATOM 799 O O . GLY A 1 105 ? -0.922 2.384 -2.931 1.00 91.56 105 GLY A O 1
ATOM 800 N N . ALA A 1 106 ? 1.042 3.290 -2.305 1.00 92.88 106 ALA A N 1
ATOM 801 C CA . ALA A 1 106 ? 0.584 3.881 -1.053 1.00 92.88 106 ALA A CA 1
ATOM 802 C C . ALA A 1 106 ? -0.568 4.873 -1.266 1.00 92.88 106 ALA A C 1
ATOM 804 O O . ALA A 1 106 ? -1.628 4.768 -0.642 1.00 92.88 106 ALA A O 1
ATOM 805 N N . ILE A 1 107 ? -0.425 5.806 -2.211 1.00 94.00 107 ILE A N 1
ATOM 806 C CA . ILE A 1 107 ? -1.488 6.777 -2.511 1.00 94.00 107 ILE A CA 1
ATOM 807 C C . ILE A 1 107 ? -2.741 6.061 -3.031 1.00 94.00 107 ILE A C 1
ATOM 809 O O . ILE A 1 107 ? -3.853 6.349 -2.577 1.00 94.00 107 ILE A O 1
ATOM 813 N N . THR A 1 108 ? -2.580 5.101 -3.947 1.00 95.38 108 THR A N 1
ATOM 814 C CA . THR A 1 108 ? -3.710 4.328 -4.492 1.00 95.38 108 THR A CA 1
ATOM 815 C C . THR A 1 108 ? -4.415 3.531 -3.407 1.00 95.38 108 THR A C 1
ATOM 817 O O . THR A 1 108 ? -5.642 3.563 -3.316 1.00 95.38 108 THR A O 1
ATOM 820 N N . GLY A 1 109 ? -3.652 2.838 -2.565 1.00 95.94 109 GLY A N 1
ATOM 821 C CA . GLY A 1 109 ? -4.176 2.039 -1.472 1.00 95.94 109 GLY A CA 1
ATOM 822 C C . GLY A 1 109 ? -4.907 2.892 -0.447 1.00 95.94 109 GLY A C 1
ATOM 823 O O . GLY A 1 109 ? -5.992 2.506 -0.024 1.00 95.94 109 GLY A O 1
ATOM 824 N N . GLY A 1 110 ? -4.397 4.078 -0.105 1.00 94.44 110 GLY A N 1
ATOM 825 C CA . GLY A 1 110 ? -5.094 5.015 0.777 1.00 94.44 110 GLY A CA 1
ATOM 826 C C . GLY A 1 110 ? -6.443 5.473 0.224 1.00 94.44 110 GLY A C 1
ATOM 827 O O . GLY A 1 110 ? -7.453 5.431 0.932 1.00 94.44 110 GLY A O 1
ATOM 828 N N . LEU A 1 111 ? -6.489 5.844 -1.059 1.00 93.12 111 LEU A N 1
ATOM 829 C CA . LEU A 1 111 ? -7.729 6.230 -1.745 1.00 93.12 111 LEU A CA 1
ATOM 830 C C . LEU A 1 111 ? -8.727 5.066 -1.815 1.00 93.12 111 LEU A C 1
ATOM 832 O O . LEU A 1 111 ? -9.890 5.215 -1.430 1.00 93.12 111 LEU A O 1
ATOM 836 N N . ALA A 1 112 ? -8.267 3.897 -2.261 1.00 94.94 112 ALA A N 1
ATOM 837 C CA . ALA A 1 112 ? -9.086 2.699 -2.383 1.00 94.94 112 ALA A CA 1
ATOM 838 C C . ALA A 1 112 ? -9.588 2.223 -1.014 1.00 94.94 112 ALA A C 1
ATOM 840 O O . ALA A 1 112 ? -10.755 1.872 -0.867 1.00 94.94 112 ALA A O 1
ATOM 841 N N . GLY A 1 113 ? -8.739 2.249 0.009 1.00 94.62 113 GLY A N 1
ATOM 842 C CA . GLY A 1 113 ? -9.088 1.858 1.368 1.00 94.62 113 GLY A CA 1
ATOM 843 C C . GLY A 1 113 ? -10.084 2.816 2.019 1.00 94.62 113 GLY A C 1
ATOM 844 O O . GLY A 1 113 ? -10.987 2.366 2.723 1.00 94.62 113 GLY A O 1
ATOM 845 N N . LEU A 1 114 ? -9.999 4.120 1.732 1.00 93.12 114 LEU A N 1
ATOM 846 C CA . LEU A 1 114 ? -11.003 5.098 2.161 1.00 93.12 114 LEU A CA 1
ATOM 847 C C . LEU A 1 114 ? -12.371 4.845 1.505 1.00 93.12 114 LEU A C 1
ATOM 849 O O . LEU A 1 114 ? -13.407 4.984 2.160 1.00 93.12 114 LEU A O 1
ATOM 853 N N . TYR A 1 115 ? -12.369 4.503 0.214 1.00 93.56 115 TYR A N 1
ATOM 854 C CA . TYR A 1 115 ? -13.580 4.302 -0.580 1.00 93.56 115 TYR A CA 1
ATOM 855 C C . TYR A 1 115 ? -14.259 2.953 -0.295 1.00 93.56 115 TYR A C 1
ATOM 857 O O . TYR A 1 115 ? -15.447 2.917 0.024 1.00 93.56 115 TYR A O 1
ATOM 865 N N . TYR A 1 116 ? -13.506 1.853 -0.369 1.00 93.19 116 TYR A N 1
ATOM 866 C CA . TYR A 1 116 ? -14.010 0.490 -0.183 1.00 93.19 116 TYR A CA 1
ATOM 867 C C . TYR A 1 116 ? -14.075 0.070 1.297 1.00 93.19 116 TYR A C 1
ATOM 869 O O . TYR A 1 116 ? -14.853 -0.814 1.649 1.00 93.19 116 TYR A O 1
ATOM 877 N N . GLY A 1 117 ? -13.298 0.697 2.183 1.00 91.44 117 GLY A N 1
ATOM 878 C CA . GLY A 1 117 ? -13.222 0.349 3.605 1.00 91.44 117 GLY A CA 1
ATOM 879 C C . GLY A 1 117 ? -12.342 -0.872 3.902 1.00 91.44 117 GLY A C 1
ATOM 880 O O . GLY A 1 117 ? -12.102 -1.722 3.043 1.00 91.44 117 GLY A O 1
ATOM 881 N N . ILE A 1 118 ? -11.888 -0.992 5.156 1.00 93.25 118 ILE A N 1
ATOM 882 C CA . ILE A 1 118 ? -10.961 -2.056 5.597 1.00 93.25 118 ILE A CA 1
ATOM 883 C C . ILE A 1 118 ? -11.513 -3.481 5.389 1.00 93.25 118 ILE A C 1
ATOM 885 O O . ILE A 1 118 ? -10.755 -4.423 5.164 1.00 93.25 118 ILE A O 1
ATOM 889 N N . GLY A 1 119 ? -12.840 -3.655 5.418 1.00 92.75 119 GLY A N 1
ATOM 890 C CA . GLY A 1 119 ? -13.494 -4.949 5.192 1.00 92.75 119 GLY A CA 1
ATOM 891 C C . GLY A 1 119 ? -13.308 -5.511 3.777 1.00 92.75 119 GLY A C 1
ATOM 892 O O . GLY A 1 119 ? -13.438 -6.714 3.590 1.00 92.75 119 GLY A O 1
ATOM 893 N N . ASN A 1 120 ? -12.969 -4.663 2.800 1.00 94.12 120 ASN A N 1
ATOM 894 C CA . ASN A 1 120 ? -12.732 -5.055 1.406 1.00 94.12 120 ASN A CA 1
ATOM 895 C C . ASN A 1 120 ? -11.240 -5.227 1.069 1.00 94.12 120 ASN A C 1
ATOM 897 O O . ASN A 1 120 ? -10.896 -5.562 -0.065 1.00 94.12 120 ASN A O 1
ATOM 901 N N . ILE A 1 121 ? -10.347 -5.012 2.038 1.00 96.56 121 ILE A N 1
ATOM 902 C CA . ILE A 1 121 ? -8.923 -5.329 1.896 1.00 96.56 121 ILE A CA 1
ATOM 903 C C . ILE A 1 121 ? -8.747 -6.849 2.069 1.00 96.56 121 ILE A C 1
ATOM 905 O O . ILE A 1 121 ? -9.313 -7.405 3.017 1.00 96.56 121 ILE A O 1
ATOM 909 N N . PRO A 1 122 ? -7.965 -7.537 1.208 1.00 96.69 122 PRO A N 1
ATOM 910 C CA . PRO A 1 122 ? -7.705 -8.969 1.347 1.00 96.69 122 PRO A CA 1
ATOM 911 C C . PRO A 1 122 ? -7.249 -9.356 2.762 1.00 96.69 122 PRO A C 1
ATOM 913 O O . PRO A 1 122 ? -6.291 -8.790 3.284 1.00 96.69 122 PRO A O 1
ATOM 916 N N . GLU A 1 123 ? -7.900 -10.357 3.368 1.00 94.31 123 GLU A N 1
ATOM 917 C CA . GLU A 1 123 ? -7.588 -10.808 4.739 1.00 94.31 123 GLU A CA 1
ATOM 918 C C . GLU A 1 123 ? -6.122 -11.192 4.918 1.00 94.31 123 GLU A C 1
ATOM 920 O O . GLU A 1 123 ? -5.500 -10.847 5.918 1.00 94.31 123 GLU A O 1
ATOM 925 N N . LYS A 1 124 ? -5.547 -11.854 3.911 1.00 93.25 124 LYS A N 1
ATOM 926 C CA . LYS A 1 124 ? -4.131 -12.218 3.914 1.00 93.25 124 LYS A CA 1
ATOM 927 C C . LYS A 1 124 ? -3.235 -10.990 4.116 1.00 93.25 124 LYS A C 1
ATOM 929 O O . LYS A 1 124 ? -2.377 -11.008 4.987 1.00 93.25 124 LYS A O 1
ATOM 934 N N . TRP A 1 125 ? -3.484 -9.905 3.380 1.00 95.31 125 TRP A N 1
ATOM 935 C CA . TRP A 1 125 ? -2.669 -8.690 3.462 1.00 95.31 125 TRP A CA 1
ATOM 936 C C . TRP A 1 125 ? -2.815 -7.980 4.803 1.00 95.31 125 TRP A C 1
ATOM 938 O O . TRP A 1 125 ? -1.829 -7.507 5.357 1.00 95.31 125 TRP A O 1
ATOM 948 N N . LYS A 1 126 ? -4.026 -7.960 5.368 1.00 92.62 126 LYS A N 1
ATOM 949 C CA . LYS A 1 126 ? -4.254 -7.403 6.709 1.00 92.62 126 LYS A CA 1
ATOM 950 C C . LYS A 1 126 ? -3.515 -8.175 7.801 1.00 92.62 126 LYS A C 1
ATOM 952 O O . LYS A 1 126 ? -3.075 -7.568 8.769 1.00 92.62 126 LYS A O 1
ATOM 957 N N . ASN A 1 127 ? -3.393 -9.493 7.650 1.00 89.19 127 ASN A N 1
ATOM 958 C CA . ASN A 1 127 ? -2.749 -10.354 8.641 1.00 89.19 127 ASN A CA 1
ATOM 959 C C . ASN A 1 127 ? -1.220 -10.397 8.504 1.00 89.19 127 ASN A C 1
ATOM 961 O O . ASN A 1 127 ? -0.541 -10.701 9.480 1.00 89.19 127 ASN A O 1
ATOM 965 N N . GLU A 1 128 ? -0.689 -10.127 7.310 1.00 92.94 128 GLU A N 1
ATOM 966 C CA . GLU A 1 128 ? 0.748 -10.215 7.016 1.00 92.94 128 GLU A CA 1
ATOM 967 C C . GLU A 1 128 ? 1.475 -8.862 7.041 1.00 92.94 128 GLU A C 1
ATOM 969 O O . GLU A 1 128 ? 2.699 -8.850 7.153 1.00 92.94 128 GLU A O 1
ATOM 974 N N . ILE A 1 129 ? 0.762 -7.730 6.961 1.00 93.44 129 ILE A N 1
ATOM 975 C CA . ILE A 1 129 ? 1.387 -6.403 7.053 1.00 93.44 129 ILE A CA 1
ATOM 976 C C . ILE A 1 129 ? 2.080 -6.218 8.415 1.00 93.44 129 ILE A C 1
ATOM 978 O O . ILE A 1 129 ? 1.526 -6.555 9.465 1.00 93.44 129 ILE A O 1
ATOM 982 N N . ALA A 1 130 ? 3.300 -5.678 8.414 1.00 87.88 130 ALA A N 1
ATOM 983 C CA . ALA A 1 130 ? 4.028 -5.385 9.645 1.00 87.88 130 ALA A CA 1
ATOM 984 C C . ALA A 1 130 ? 3.446 -4.154 10.371 1.00 87.88 130 ALA A C 1
ATOM 986 O O . ALA A 1 130 ? 2.789 -3.310 9.766 1.00 87.88 130 ALA A O 1
ATOM 987 N N . GLY A 1 131 ? 3.693 -4.034 11.681 1.00 87.12 131 GLY A N 1
ATOM 988 C CA . GLY A 1 131 ? 3.327 -2.829 12.444 1.00 87.12 131 GLY A CA 1
ATOM 989 C C . GLY A 1 131 ? 1.819 -2.607 12.631 1.00 87.12 131 GLY A C 1
ATOM 990 O O . GLY A 1 131 ? 1.384 -1.479 12.833 1.00 87.12 131 GLY A O 1
ATOM 991 N N . THR A 1 132 ? 0.990 -3.655 12.583 1.00 87.88 132 THR A N 1
ATOM 992 C CA . THR A 1 132 ? -0.480 -3.535 12.712 1.00 87.88 132 THR A CA 1
ATOM 993 C C . THR A 1 132 ? -0.934 -2.759 13.950 1.00 87.88 132 THR A C 1
ATOM 995 O O . THR A 1 132 ? -1.843 -1.937 13.848 1.00 87.88 132 THR A O 1
ATOM 998 N N . ALA A 1 133 ? -0.279 -2.961 15.098 1.00 85.62 133 ALA A N 1
ATOM 999 C CA . ALA A 1 133 ? -0.576 -2.230 16.331 1.00 85.62 133 ALA A CA 1
ATOM 1000 C C . ALA A 1 133 ? -0.361 -0.712 16.182 1.00 85.62 133 ALA A C 1
ATOM 1002 O O . ALA A 1 133 ? -1.200 0.080 16.613 1.00 85.62 133 ALA A O 1
ATOM 1003 N N . ASP A 1 134 ? 0.725 -0.316 15.518 1.00 85.06 134 ASP A N 1
ATOM 1004 C CA . ASP A 1 134 ? 1.080 1.080 15.261 1.00 85.06 134 ASP A CA 1
ATOM 1005 C C . ASP A 1 134 ? 0.089 1.749 14.298 1.00 85.06 134 ASP A C 1
ATOM 1007 O O . ASP A 1 134 ? -0.323 2.895 14.513 1.00 85.06 134 ASP A O 1
ATOM 1011 N N . ILE A 1 135 ? -0.342 1.019 13.262 1.00 89.56 135 ILE A N 1
ATOM 1012 C CA . ILE A 1 135 ? -1.350 1.469 12.289 1.00 89.56 135 ILE A CA 1
ATOM 1013 C C . ILE A 1 135 ? -2.719 1.644 12.970 1.00 89.56 135 ILE A C 1
ATOM 1015 O O . ILE A 1 135 ? -3.431 2.627 12.720 1.00 89.56 135 ILE A O 1
ATOM 1019 N N . ASP A 1 136 ? -3.095 0.727 13.862 1.00 89.19 136 ASP A N 1
ATOM 1020 C CA . ASP A 1 136 ? -4.334 0.819 14.637 1.00 89.19 136 ASP A CA 1
ATOM 1021 C C . ASP A 1 136 ? -4.315 2.006 15.612 1.00 89.19 136 ASP A C 1
ATOM 1023 O O . ASP A 1 136 ? -5.299 2.753 15.700 1.00 89.19 136 ASP A O 1
ATOM 1027 N N . GLU A 1 137 ? -3.196 2.234 16.305 1.00 91.19 137 GLU A N 1
ATOM 1028 C CA . GLU A 1 137 ? -3.036 3.380 17.204 1.00 91.19 137 GLU A CA 1
ATOM 1029 C C . GLU A 1 137 ? -3.141 4.709 16.440 1.00 91.19 137 GLU A C 1
ATOM 1031 O O . GLU A 1 137 ? -3.880 5.612 16.856 1.00 91.19 137 GLU A O 1
ATOM 1036 N N . LEU A 1 138 ? -2.462 4.822 15.293 1.00 88.25 138 LEU A N 1
ATOM 1037 C CA . LEU A 1 138 ? -2.555 5.983 14.399 1.00 88.25 138 LEU A CA 1
ATOM 1038 C C . LEU A 1 138 ? -3.991 6.239 13.947 1.00 88.25 138 LEU A C 1
ATOM 1040 O O . LEU A 1 138 ? -4.466 7.378 13.993 1.00 88.25 138 LEU A O 1
ATOM 1044 N N . SER A 1 139 ? -4.706 5.181 13.569 1.00 89.31 139 SER A N 1
ATOM 1045 C CA . SER A 1 139 ? -6.103 5.269 13.142 1.00 89.31 139 SER A CA 1
ATOM 1046 C C . SER A 1 139 ? -6.998 5.841 14.237 1.00 89.31 139 SER A C 1
ATOM 1048 O O . SER A 1 139 ? -7.819 6.729 13.981 1.00 89.31 139 SER A O 1
ATOM 1050 N N . GLN A 1 140 ? -6.809 5.391 15.478 1.00 89.62 140 GLN A N 1
ATOM 1051 C CA . GLN A 1 140 ? -7.568 5.894 16.617 1.00 89.62 140 GLN A CA 1
ATOM 1052 C C . GLN A 1 140 ? -7.215 7.352 16.942 1.00 89.62 140 GLN A C 1
ATOM 1054 O O . GLN A 1 140 ? -8.116 8.158 17.203 1.00 89.62 140 GLN A O 1
ATOM 1059 N N . LYS A 1 141 ? -5.927 7.717 16.898 1.00 89.06 141 LYS A N 1
ATOM 1060 C CA . LYS A 1 141 ? -5.469 9.104 17.087 1.00 89.06 141 LYS A CA 1
ATOM 1061 C C . LYS A 1 141 ? -6.104 10.037 16.056 1.00 89.06 141 LYS A C 1
ATOM 1063 O O . LYS A 1 141 ? -6.685 11.052 16.446 1.00 89.06 141 LYS A O 1
ATOM 1068 N N . LEU A 1 142 ? -6.060 9.675 14.771 1.00 86.81 142 LEU A N 1
ATOM 1069 C CA . LEU A 1 142 ? -6.608 10.487 13.682 1.00 86.81 142 LEU A CA 1
ATOM 1070 C C . LEU A 1 142 ? -8.132 10.649 13.802 1.00 86.81 142 LEU A C 1
ATOM 1072 O O . LEU A 1 142 ? -8.660 11.753 13.649 1.00 86.81 142 LEU A O 1
ATOM 1076 N N . PHE A 1 143 ? -8.848 9.574 14.142 1.00 86.75 143 PHE A N 1
ATOM 1077 C CA . PHE A 1 143 ? -10.290 9.637 14.385 1.00 86.75 143 PHE A CA 1
ATOM 1078 C C . PHE A 1 143 ? -10.633 10.581 15.548 1.00 86.75 143 PHE A C 1
ATOM 1080 O O . PHE A 1 143 ? -11.535 11.411 15.435 1.00 86.75 143 PHE A O 1
ATOM 1087 N N . ASN A 1 144 ? -9.869 10.515 16.640 1.00 86.69 144 ASN A N 1
ATOM 1088 C CA . ASN A 1 144 ? -10.078 11.353 17.820 1.00 86.69 144 ASN A CA 1
ATOM 1089 C C . ASN A 1 144 ? -9.713 12.828 17.591 1.00 86.69 144 ASN A C 1
ATOM 1091 O O . ASN A 1 144 ? -10.316 13.698 18.218 1.00 86.69 144 ASN A O 1
ATOM 1095 N N . MET A 1 145 ? -8.756 13.130 16.705 1.00 84.44 145 MET A N 1
ATOM 1096 C CA . MET A 1 145 ? -8.437 14.510 16.309 1.00 84.44 145 MET A CA 1
ATOM 1097 C C . MET A 1 145 ? -9.636 15.204 15.664 1.00 84.44 145 MET A C 1
ATOM 1099 O O . MET A 1 145 ? -9.874 16.381 15.921 1.00 84.44 145 MET A O 1
ATOM 1103 N N . ARG A 1 146 ? -10.429 14.470 14.876 1.00 68.06 146 ARG A N 1
ATOM 1104 C CA . ARG A 1 146 ? -11.650 15.001 14.265 1.00 68.06 146 ARG A CA 1
ATOM 1105 C C . ARG A 1 146 ? -12.734 15.307 15.297 1.00 68.06 146 ARG A C 1
ATOM 1107 O O . ARG A 1 146 ? -13.413 16.307 15.147 1.00 68.06 146 ARG A O 1
ATOM 1114 N N . SER A 1 147 ? -12.882 14.481 16.331 1.00 59.78 147 SER A N 1
ATOM 1115 C CA . SER A 1 147 ? -13.900 14.664 17.381 1.00 59.78 147 SER A CA 1
ATOM 1116 C C . SER A 1 147 ? -13.644 15.866 18.303 1.00 59.78 147 SER A C 1
ATOM 1118 O O . SER A 1 147 ? -14.477 16.162 19.156 1.00 59.78 147 SER A O 1
ATOM 1120 N N . LYS A 1 148 ? -12.484 16.525 18.174 1.00 57.62 148 LYS A N 1
ATOM 1121 C CA . LYS A 1 148 ? -12.118 17.745 18.912 1.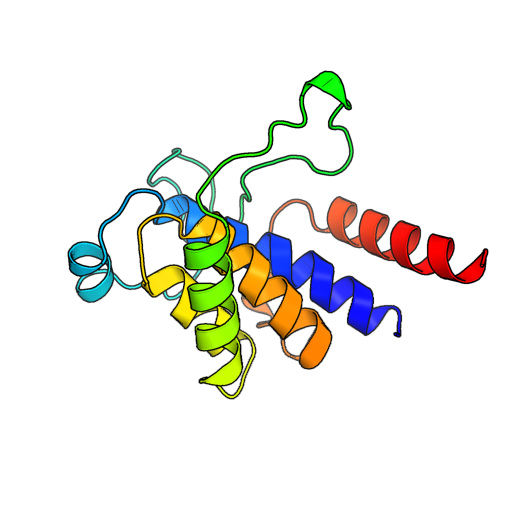00 57.62 148 LYS A CA 1
ATOM 1122 C C . LYS A 1 148 ? -12.415 19.042 18.145 1.00 57.62 148 LYS A C 1
ATOM 1124 O O . LYS A 1 148 ? -12.248 20.109 18.731 1.00 57.62 148 LYS A O 1
ATOM 1129 N N . ASN A 1 149 ? -12.839 18.941 16.884 1.00 46.72 149 ASN A N 1
ATOM 1130 C CA . ASN A 1 149 ? -13.240 20.051 16.013 1.00 46.72 149 ASN A CA 1
ATOM 1131 C C . ASN A 1 149 ? -14.738 19.968 15.706 1.00 46.72 149 ASN A C 1
ATOM 1133 O O . ASN A 1 149 ? -15.319 21.032 15.408 1.00 46.72 149 ASN A O 1
#

Organism: NCBI:txid661488

Radius of gyration: 14.77 Å; chains: 1; bounding box: 33×32×38 Å

pLDDT: mean 82.66, std 11.95, range [46.72, 97.62]

Secondary structure (DSSP, 8-state):
--HHHHHHHHHHHHHHHHHHGGGTT--HHHHHHS---S---SSTT-PPTT--S--TTS--GGG----S-HHHHHHHHHHHHHT-SSHHHHHHHHHTT-SSHHHHHHHHHHHHHHHH-GGGS-HHHHHHSTTHHHHHHHHHHHHHHHTT-